Protein 2A1I (pdb70)

GO terms:
  GO:0000109 nucleotide-excision repair complex (C, IDA)
  GO:0006289 nucleotide-excision repair (P, IDA)
  GO:0006281 DNA repair (P, IMP)
  GO:0005634 nucleus (C, EXP)
  GO:0005737 cytoplasm (C, EXP)
  GO:0005515 protein binding (F, IPI)
  GO:0005654 nucleoplasm (C, TAS)
  GO:0070522 ERCC4-ERCC1 complex (C, IDA)
  GO:1905765 negative regulation of protection from non-homologous end joining at telomere (P, IMP)
  GO:0006303 double-strand break repair via nonhomologous end joining (P, IMP)
  GO:0061819 telomeric DNA-containing double minutes formation (P, IMP)
  GO:1990599 3' overhang single-stranded DNA endonuclease activity (F, IMP)
  GO:0005654 nucleoplasm (C, IDA)
  GO:0000014 single-stranded DNA endonuclease activity (F, IDA)
  GO:0000781 chromosome, telomeric region (C, IDA)
  GO:0003677 DNA binding (F, IDA)
  GO:0003684 damaged DNA binding (F, IDA)
  GO:0003697 single-stranded DNA binding (F, IDA)
  GO:0000110 nucleotide-excision repair factor 1 complex (C, IDA)
  GO:0032205 negative regulation of telomere maintenance (P, IMP)

Nearest PDB structures (foldseek):
  2a1i-assembly1_A  TM=1.008E+00  e=1.083E-27  Homo sapiens
  2jnw-assembly1_A  TM=9.868E-01  e=6.144E-21  Homo sapiens
  2jpd-assembly1_A  TM=9.406E-01  e=2.004E-21  Homo sapiens
  6sxa-assembly1_G  TM=8.818E-01  e=2.786E-21  Homo sapiens
  6sxb-assembly1_G  TM=9.108E-01  e=9.745E-21  Homo sapiens

Secondary structure (DSSP, 8-state):
-PEEE-GGGTT-GGGGG--SS-EEE---SSSEEEETTEEEEEEEHHHHHHSTTHHHHHHHHHTTSSSEEEEEEE--SSS-HHHHHHHHHHHHHHT-EEEEESSHHH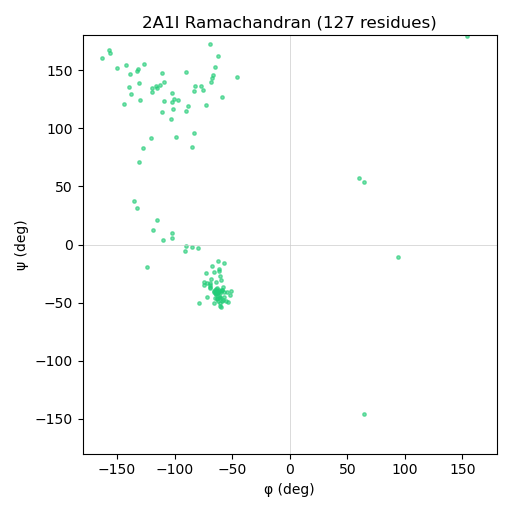HHHHHHHHHT--SS---HHHHH-

Solvent-accessible surface area: 8024 Å² total; per-residue (Å²): 155,30,0,45,0,2,67,157,14,166,72,22,57,0,16,138,46,8,134,116,30,71,81,98,64,22,154,40,105,1,0,0,24,3,25,189,25,6,0,0,3,22,2,10,2,128,80,10,111,106,84,90,123,53,0,104,39,11,9,111,74,3,33,134,115,27,58,38,18,4,0,0,0,24,13,58,48,194,98,23,106,127,24,28,123,69,0,38,122,40,3,138,152,23,90,16,51,42,31,66,0,160,42,38,81,58,0,0,135,66,1,17,75,48,43,73,152,121,80,141,81,78,86,122,146,146,133,181,186

CATH classification: 3.40.50.10130

Sequence (129 aa):
NSIIVSPRQRGNPVLKFVRNVPWEFGDVIPDYVLGQSTCALFLSLRYHNLHPDYIHGRLQSLGKNFALRVLLVQVDVKDPQQALKELAKMCILADCTLILAWSPEEAGRYLETYKAYEQKPADLLMEKL

Radius of gyration: 15.26 Å; Cα contacts (8 Å, |Δi|>4): 189; chains: 1; bounding box: 28×40×44 Å

Organism: Homo sapiens (NCBI:txid9606)

InterPro domains:
  IPR004579 ERCC1/RAD10/SWI10 family [PTHR12749] (13-296)
  IPR010994 RuvA domain 2-like [SSF47781] (223-293)
  IPR011335 Restriction endonuclease type II-like [SSF52980] (99-226)
  IPR047260 ERCC1-like, central domain [PF03834] (100-213)
  IPR047260 ERCC1-like, central domain [TIGR00597] (99-210)
  IPR047260 ERCC1-like, central domain [cd22325] (99-226)
  IPR060101 SAM-like helix-hairpin-helix tandem [PF14520] (239-287)

Foldseek 3Di:
DEKEAACVCPPPCLVVQLPPGHYDYDHDLARIDLADQEGEHEEELVVCVVPVVPVLVSLVVVARRHPAYEYEYADDDPPCPVVVVVVVVSCVVSVYHYHYDPDSNSSSVVSVVSSVDDPDDDDVVVVVD

B-factor: mean 33.23, std 12.53, range [16.52, 111.53]

Structure (mmCIF, N/CA/C/O backbone):
data_2A1I
#
_entry.id   2A1I
#
_cell.length_a   40.070
_cell.length_b   50.291
_cell.length_c   72.216
_cell.angle_alpha   90.00
_cell.angle_beta   90.00
_cell.angle_gamma   90.00
#
_symmetry.space_group_name_H-M   'P 21 21 21'
#
loop_
_entity.id
_entity.type
_entity.pdbx_description
1 polymer 'DNA excision repair protein ERCC-1'
2 non-polymer 'MERCURY (II) ION'
3 water water
#
loop_
_atom_site.group_PDB
_atom_site.id
_atom_site.type_symbol
_atom_site.label_atom_id
_atom_site.label_alt_id
_atom_site.label_comp_id
_atom_site.label_asym_id
_atom_site.label_entity_id
_atom_site.label_seq_id
_atom_site.pdbx_PDB_ins_code
_atom_site.Cartn_x
_atom_site.Cartn_y
_atom_site.Cartn_z
_atom_site.occupancy
_atom_site.B_iso_or_equiv
_atom_site.auth_seq_id
_atom_site.auth_comp_id
_atom_site.auth_asym_id
_atom_site.auth_atom_id
_atom_site.pdbx_PDB_model_num
ATOM 1 N N . ASN A 1 18 ? 23.554 38.089 4.053 1.00 29.36 99 ASN A N 1
ATOM 2 C CA . ASN A 1 18 ? 22.124 38.231 4.476 1.00 29.67 99 ASN A CA 1
ATOM 3 C C . ASN A 1 18 ? 21.642 37.198 5.506 1.00 29.09 99 ASN A C 1
ATOM 4 O O . ASN A 1 18 ? 20.804 37.500 6.358 1.00 29.60 99 ASN A O 1
ATOM 9 N N . SER A 1 19 ? 22.150 35.979 5.429 1.00 27.98 100 SER A N 1
ATOM 10 C CA . SER A 1 19 ? 21.656 34.922 6.309 1.00 27.43 100 SER A CA 1
ATOM 11 C C . SER A 1 19 ? 22.414 34.817 7.623 1.00 26.01 100 SER A C 1
ATOM 12 O O . SER A 1 19 ? 23.602 35.102 7.680 1.00 26.35 100 SER A O 1
ATOM 15 N N . ILE A 1 20 ? 21.715 34.406 8.680 1.00 25.07 101 ILE A N 1
ATOM 16 C CA . ILE A 1 20 ? 22.384 33.971 9.921 1.00 23.73 101 ILE A CA 1
ATOM 17 C C . ILE A 1 20 ? 22.947 32.573 9.650 1.00 23.37 101 ILE A C 1
ATOM 18 O O . ILE A 1 20 ? 22.241 31.748 9.072 1.00 22.78 101 ILE A O 1
ATOM 23 N N . ILE A 1 21 ? 24.209 32.318 10.009 1.00 22.51 102 ILE A N 1
ATOM 24 C CA . ILE A 1 21 ? 24.780 30.989 9.781 1.00 23.09 102 ILE A CA 1
ATOM 25 C C . ILE A 1 21 ? 24.777 30.281 11.121 1.00 23.96 102 ILE A C 1
ATOM 26 O O . ILE A 1 21 ? 25.193 30.863 12.115 1.00 24.18 102 ILE A O 1
ATOM 31 N N . VAL A 1 22 ? 24.263 29.052 11.144 1.00 24.02 103 VAL A N 1
ATOM 32 C CA . VAL A 1 22 ? 23.925 28.350 12.393 1.00 23.69 103 VAL A CA 1
ATOM 33 C C . VAL A 1 22 ? 24.756 27.064 12.483 1.00 23.21 103 VAL A C 1
ATOM 34 O O . VAL A 1 22 ? 24.847 26.312 11.527 1.00 24.74 103 VAL A O 1
ATOM 38 N N . SER A 1 23 ? 25.383 26.834 13.629 1.00 23.02 104 SER A N 1
ATOM 39 C CA . SER A 1 23 ? 26.220 25.647 13.834 1.00 23.22 104 SER A CA 1
ATOM 40 C C . SER A 1 23 ? 25.275 24.459 13.853 1.00 22.83 104 SER A C 1
ATOM 41 O O . SER A 1 23 ? 24.221 24.588 14.463 1.00 23.38 104 SER A O 1
ATOM 44 N N . PRO A 1 24 ? 25.629 23.316 13.239 1.00 23.83 105 PRO A N 1
ATOM 45 C CA . PRO A 1 24 ? 24.799 22.102 13.323 1.00 23.99 105 PRO A CA 1
ATOM 46 C C . PRO A 1 24 ? 24.556 21.674 14.775 1.00 24.67 105 PRO A C 1
ATOM 47 O O . PRO A 1 24 ? 23.633 20.904 15.012 1.00 25.31 105 PRO A O 1
ATOM 51 N N . ARG A 1 25 ? 25.341 22.188 15.721 1.00 24.77 106 ARG A N 1
ATOM 52 C CA . ARG A 1 25 ? 25.139 21.859 17.137 1.00 26.16 106 ARG A CA 1
ATOM 53 C C . ARG A 1 25 ? 23.825 22.433 17.654 1.00 25.62 106 ARG A C 1
ATOM 54 O O . ARG A 1 25 ? 23.342 22.061 18.719 1.00 24.73 106 ARG A O 1
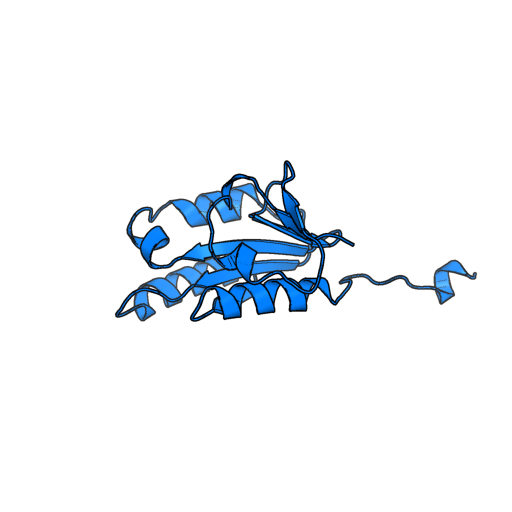ATOM 62 N N . GLN A 1 26 ? 23.293 23.417 16.931 1.00 25.02 107 GLN A N 1
ATOM 63 C CA . GLN A 1 26 ? 22.014 24.009 17.238 1.00 24.57 107 GLN A CA 1
ATOM 64 C C . GLN A 1 26 ? 20.793 23.279 16.683 1.00 24.70 107 GLN A C 1
ATOM 65 O O . GLN A 1 26 ? 19.651 23.704 16.922 1.00 24.68 107 GLN A O 1
ATOM 71 N N . ARG A 1 27 ? 21.023 22.205 15.931 1.00 24.44 108 ARG A N 1
ATOM 72 C CA . ARG A 1 27 ? 19.955 21.434 15.308 1.00 25.87 108 ARG A CA 1
ATOM 73 C C . ARG A 1 27 ? 18.987 20.897 16.386 1.00 26.39 108 ARG A C 1
ATOM 74 O O . ARG A 1 27 ? 19.422 20.281 17.360 1.00 26.44 108 ARG A O 1
ATOM 82 N N . GLY A 1 28 ? 17.685 21.157 16.227 1.00 25.92 109 GLY A N 1
ATOM 83 C CA . GLY A 1 28 ? 16.736 20.740 17.248 1.00 25.37 109 GLY A CA 1
ATOM 84 C C . GLY A 1 28 ? 16.429 21.818 18.278 1.00 25.41 109 GLY A C 1
ATOM 85 O O . GLY A 1 28 ? 15.493 21.666 19.053 1.00 25.95 109 GLY A O 1
ATOM 86 N N . ASN A 1 29 ? 17.187 22.914 18.298 1.00 24.69 110 ASN A N 1
ATOM 87 C CA . ASN A 1 29 ? 16.904 24.000 19.229 1.00 25.13 110 ASN A CA 1
ATOM 88 C C . ASN A 1 29 ? 15.641 24.725 18.745 1.00 24.81 110 ASN A C 1
ATOM 89 O O . ASN A 1 29 ? 15.617 25.234 17.602 1.00 23.40 110 ASN A O 1
ATOM 94 N N . PRO A 1 30 ? 14.596 24.751 19.586 1.00 24.79 111 PRO A N 1
ATOM 95 C CA . PRO A 1 30 ? 13.318 25.373 19.204 1.00 24.24 111 PRO A CA 1
ATOM 96 C C . PRO A 1 30 ? 13.469 26.868 18.916 1.00 23.96 111 PRO A C 1
ATOM 97 O O . PRO A 1 30 ? 12.600 27.445 18.279 1.00 23.16 111 PRO A O 1
ATOM 101 N N . VAL A 1 31 ? 14.597 27.468 19.307 1.00 23.98 112 VAL A N 1
ATOM 102 C CA . VAL A 1 31 ? 14.910 28.854 18.936 1.00 24.44 112 VAL A CA 1
ATOM 103 C C . VAL A 1 31 ? 14.780 29.107 17.429 1.00 25.38 112 VAL A C 1
ATOM 104 O O . VAL A 1 31 ? 14.240 30.157 17.002 1.00 26.97 112 VAL A O 1
ATOM 108 N N . LEU A 1 32 ? 15.231 28.131 16.640 1.00 24.97 113 LEU A N 1
ATOM 109 C CA . LEU A 1 32 ? 15.264 28.233 15.179 1.00 25.58 113 LEU A CA 1
ATOM 110 C C . LEU A 1 32 ? 13.871 28.460 14.563 1.00 27.13 113 LEU A C 1
ATOM 111 O O . LEU A 1 32 ? 13.741 29.125 13.517 1.00 26.87 113 LEU A O 1
ATOM 116 N N . LYS A 1 33 ? 12.839 27.939 15.219 1.00 26.65 114 LYS A N 1
ATOM 117 C CA . LYS A 1 33 ? 11.459 28.177 14.770 1.00 28.20 114 LYS A CA 1
ATOM 118 C C . LYS A 1 33 ? 11.108 29.660 14.774 1.00 27.54 114 LYS A C 1
ATOM 119 O O . LYS A 1 33 ? 10.234 30.095 14.021 1.00 28.37 114 LYS A O 1
ATOM 125 N N . PHE A 1 34 ? 11.781 30.404 15.630 1.00 28.33 115 PHE A N 1
ATOM 126 C CA . PHE A 1 34 ? 11.521 31.812 15.871 1.00 28.81 115 PHE A CA 1
ATOM 127 C C . PHE A 1 34 ? 12.520 32.764 15.183 1.00 29.17 115 PHE A C 1
ATOM 128 O O . PHE A 1 34 ? 12.520 33.967 15.443 1.00 29.51 115 PHE A O 1
ATOM 136 N N . VAL A 1 35 ? 13.360 32.221 14.311 1.00 28.55 116 VAL A N 1
ATOM 137 C CA . VAL A 1 35 ? 14.212 33.036 13.462 1.00 28.73 116 VAL A CA 1
ATOM 138 C C . VAL A 1 35 ? 13.461 33.065 12.127 1.00 29.98 116 VAL A C 1
ATOM 139 O O . VAL A 1 35 ? 13.619 32.173 11.293 1.00 29.48 116 VAL A O 1
ATOM 143 N N . ARG A 1 36 ? 12.635 34.092 11.958 1.00 31.58 117 ARG A N 1
ATOM 144 C CA . ARG A 1 36 ? 11.595 34.041 10.946 1.00 33.45 117 ARG A CA 1
ATOM 145 C C . ARG A 1 36 ? 11.655 35.187 9.964 1.00 33.41 117 ARG A C 1
ATOM 146 O O . ARG A 1 36 ? 11.065 35.108 8.876 1.00 33.59 117 ARG A O 1
ATOM 154 N N . ASN A 1 37 ? 12.344 36.259 10.344 1.00 33.61 118 ASN A N 1
ATOM 155 C CA . ASN A 1 37 ? 12.338 37.476 9.532 1.00 34.38 118 ASN A CA 1
ATOM 156 C C . ASN A 1 37 ? 13.687 37.763 8.836 1.00 33.62 118 ASN A C 1
ATOM 157 O O . ASN A 1 37 ? 13.857 38.791 8.180 1.00 33.49 118 ASN A O 1
ATOM 162 N N . VAL A 1 38 ? 14.631 36.839 8.996 1.00 31.85 119 VAL A N 1
ATOM 1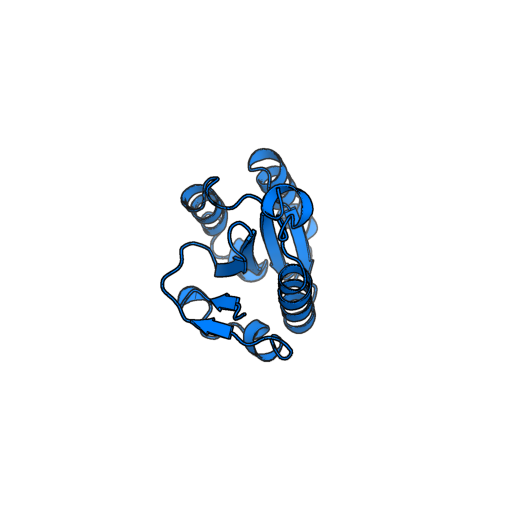63 C CA . VAL A 1 38 ? 15.888 36.845 8.255 1.00 30.57 119 VAL A CA 1
ATOM 164 C C . VAL A 1 38 ? 16.154 35.399 7.873 1.00 29.17 119 VAL A C 1
ATOM 165 O O . VAL A 1 38 ? 15.782 34.505 8.624 1.00 29.17 119 VAL A O 1
ATOM 169 N N . PRO A 1 39 ? 16.768 35.143 6.724 1.00 28.60 120 PRO A N 1
ATOM 170 C CA . PRO A 1 39 ? 17.131 33.763 6.388 1.00 28.42 120 PRO A CA 1
ATOM 171 C C . PRO A 1 39 ? 18.183 33.221 7.374 1.00 27.63 120 PRO A C 1
ATOM 172 O O . PRO A 1 39 ? 18.921 34.000 7.999 1.00 27.46 120 PRO A O 1
ATOM 176 N N . TRP A 1 40 ? 18.189 31.901 7.550 1.00 27.45 121 TRP A N 1
ATOM 177 C CA . TRP A 1 40 ? 19.255 31.208 8.255 1.00 26.55 121 TRP A CA 1
ATOM 178 C C . TRP A 1 40 ? 19.534 29.871 7.574 1.00 26.96 121 TRP A C 1
ATOM 179 O O . TRP A 1 40 ? 18.661 29.289 6.907 1.00 26.79 121 TRP A O 1
ATOM 190 N N . GLU A 1 41 ? 20.756 29.380 7.745 1.00 26.63 122 GLU A N 1
ATOM 191 C CA . GLU A 1 41 ? 21.138 28.083 7.221 1.00 26.34 122 GLU A CA 1
ATOM 192 C C . GLU A 1 41 ? 22.191 27.558 8.158 1.00 26.34 122 GLU A C 1
ATOM 193 O O . GLU A 1 41 ? 22.888 28.346 8.784 1.00 25.70 122 GLU A O 1
ATOM 199 N N . PHE A 1 42 ? 22.285 26.234 8.267 1.00 25.90 123 PHE A N 1
ATOM 200 C CA . PHE A 1 42 ? 23.414 25.591 8.938 1.00 26.63 123 PHE A CA 1
ATOM 201 C C . PHE A 1 42 ? 24.704 25.816 8.154 1.00 26.47 123 PHE A C 1
ATOM 202 O O . PHE A 1 42 ? 24.695 25.868 6.929 1.00 26.82 123 PHE A O 1
ATOM 210 N N . GLY A 1 43 ? 25.809 25.943 8.873 1.00 26.70 124 GLY A N 1
ATOM 211 C CA . GLY A 1 43 ? 27.124 26.021 8.257 1.00 26.49 124 GLY A CA 1
ATOM 212 C C . GLY A 1 43 ? 28.188 25.600 9.255 1.00 26.81 124 GLY A C 1
ATOM 213 O O . GLY A 1 43 ? 27.919 25.499 10.465 1.00 25.50 124 GLY A O 1
A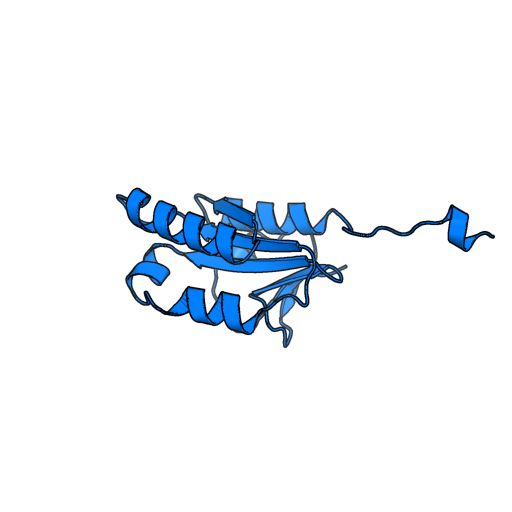TOM 214 N N . ASP A 1 44 ? 29.401 25.374 8.757 1.00 26.53 125 ASP A N 1
ATOM 215 C CA . ASP A 1 44 ? 30.507 24.908 9.593 1.00 27.26 125 ASP A CA 1
ATOM 216 C C . ASP A 1 44 ? 31.215 26.076 10.275 1.00 27.03 125 ASP A C 1
ATOM 217 O O . ASP A 1 44 ? 32.254 26.539 9.814 1.00 27.03 125 ASP A O 1
ATOM 222 N N . VAL A 1 45 ? 30.655 26.510 11.404 1.00 27.25 126 VAL A N 1
ATOM 223 C CA . VAL A 1 45 ? 31.075 27.718 12.102 1.00 26.74 126 VAL A CA 1
ATOM 224 C C . VAL A 1 45 ? 31.388 27.423 13.568 1.00 27.45 126 VAL A C 1
ATOM 225 O O . VAL A 1 45 ? 30.882 26.446 14.122 1.00 27.17 126 VAL A O 1
ATOM 229 N N . ILE A 1 46 ? 32.233 28.262 14.173 1.00 27.15 127 ILE A N 1
ATOM 230 C CA . ILE A 1 46 ? 32.696 28.022 15.538 1.00 27.81 127 ILE A CA 1
ATOM 231 C C . ILE A 1 46 ? 31.663 28.429 16.581 1.00 27.02 127 ILE A C 1
ATOM 232 O O . ILE A 1 46 ? 31.343 27.620 17.434 1.00 27.67 127 ILE A O 1
ATOM 237 N N . PRO A 1 47 ? 31.116 29.647 16.511 1.00 26.27 128 PRO A N 1
ATOM 238 C CA . PRO A 1 47 ? 30.009 30.028 17.403 1.00 25.87 128 PRO A CA 1
ATOM 239 C C . PRO A 1 47 ? 28.725 29.267 17.051 1.00 25.62 128 PRO A C 1
ATOM 240 O O . PRO A 1 47 ? 28.732 28.506 16.062 1.00 25.75 128 PRO A O 1
ATOM 244 N N . ASP A 1 48 ? 27.685 29.403 17.879 1.00 24.57 129 ASP A N 1
ATOM 245 C CA . ASP A 1 48 ? 26.403 28.815 17.564 1.00 24.65 129 ASP A CA 1
ATOM 246 C C . ASP A 1 48 ? 25.676 29.594 16.477 1.00 23.62 129 ASP A C 1
ATOM 247 O O . ASP A 1 48 ? 25.007 28.974 15.680 1.00 24.04 129 ASP A O 1
ATOM 252 N N . TYR A 1 49 ? 25.833 30.929 16.448 1.00 24.07 130 TYR A N 1
ATOM 253 C CA . TYR A 1 49 ? 25.233 31.786 15.403 1.00 23.92 130 TYR A CA 1
ATOM 254 C C . TYR A 1 49 ? 26.208 32.841 14.948 1.00 24.58 130 TYR A C 1
ATOM 255 O O . TYR A 1 49 ? 26.790 33.557 15.775 1.00 23.17 130 TYR A O 1
ATOM 264 N N . VAL A 1 50 ? 26.388 32.946 13.632 1.00 24.33 131 VAL A N 1
ATOM 265 C CA . VAL A 1 50 ? 27.180 34.035 13.100 1.00 25.21 131 VAL A CA 1
ATOM 266 C C . VAL A 1 50 ? 26.185 35.073 12.591 1.00 25.84 131 VAL A C 1
ATOM 267 O O . VAL A 1 50 ? 25.296 34.764 11.767 1.00 26.38 131 VAL A O 1
ATOM 271 N N . LEU A 1 51 ? 26.338 36.296 13.079 1.00 25.37 132 LEU A N 1
ATOM 272 C CA . LEU A 1 51 ? 25.302 37.304 12.957 1.00 26.87 132 LEU A CA 1
ATOM 273 C C . LEU A 1 51 ? 25.821 38.489 12.156 1.00 28.06 132 LEU A C 1
ATOM 274 O O . LEU A 1 51 ? 25.213 39.553 12.149 1.00 27.19 132 LEU A O 1
ATOM 279 N N . GLY A 1 52 ? 26.967 38.285 11.521 1.00 29.20 133 GLY A N 1
ATOM 280 C CA . GLY A 1 52 ? 27.654 39.293 10.743 1.00 30.24 133 GLY A CA 1
ATOM 281 C C . GLY A 1 52 ? 29.142 38.980 10.699 1.00 30.98 133 GLY A C 1
ATOM 282 O O . GLY A 1 52 ? 29.593 38.003 11.314 1.00 30.05 133 GLY A O 1
ATOM 283 N N . GLN A 1 53 ? 29.898 39.829 9.991 1.00 31.03 134 GLN A N 1
ATOM 284 C CA . GLN A 1 53 ? 31.339 39.646 9.792 1.00 32.05 134 GLN A CA 1
ATOM 285 C C . GLN A 1 53 ? 32.178 39.419 11.073 1.00 32.11 134 GLN A C 1
ATOM 286 O O . GLN A 1 53 ? 33.062 38.542 11.096 1.00 32.90 134 GLN A O 1
ATOM 292 N N . SER A 1 54 ? 31.893 40.192 12.125 1.00 31.74 135 SER A N 1
ATOM 293 C CA . SER A 1 54 ? 32.564 40.064 13.424 1.00 31.06 135 SER A CA 1
ATOM 294 C C . SER A 1 54 ? 31.583 40.105 14.609 1.00 30.70 135 SER A C 1
ATOM 295 O O . SER A 1 54 ? 31.890 40.696 15.645 1.00 30.44 135 SER A O 1
ATOM 298 N N . THR A 1 55 ? 30.403 39.507 14.439 1.00 29.54 136 THR A N 1
ATOM 299 C CA . THR A 1 55 ? 29.434 39.337 15.528 1.00 28.79 136 THR A CA 1
ATOM 300 C C . THR A 1 55 ? 28.976 37.916 15.550 1.00 28.35 136 THR A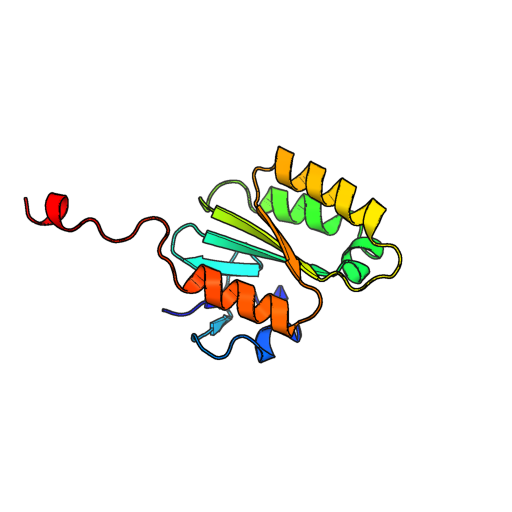 C 1
ATOM 301 O O . THR A 1 55 ? 28.682 37.341 14.497 1.00 27.42 136 THR A O 1
ATOM 305 N N . CYS A 1 56 ? 28.850 37.367 16.751 1.00 26.45 137 CYS A N 1
ATOM 306 C CA . CYS A 1 56 ? 28.375 36.010 16.883 1.00 26.15 137 CYS A CA 1
ATOM 307 C C . CYS A 1 56 ? 27.774 35.802 18.267 1.00 25.32 137 CYS A C 1
ATOM 308 O O . CYS A 1 56 ? 27.997 36.603 19.166 1.00 23.67 137 CYS A O 1
ATOM 311 N N . ALA A 1 57 ? 27.032 34.711 18.414 1.00 24.32 138 ALA A N 1
ATOM 312 C CA . ALA A 1 57 ? 26.369 34.377 19.658 1.00 24.21 138 ALA A CA 1
ATOM 313 C C . ALA A 1 57 ? 26.619 32.918 20.006 1.00 23.53 138 ALA A C 1
ATOM 314 O O . ALA A 1 57 ? 26.749 32.071 19.116 1.00 23.17 138 ALA A O 1
ATOM 316 N N . LEU A 1 58 ? 26.651 32.647 21.313 1.00 23.35 139 LEU A N 1
ATOM 317 C CA . LEU A 1 58 ? 26.529 31.295 21.832 1.00 24.05 139 LEU A CA 1
ATOM 318 C C . LEU A 1 58 ? 25.171 31.231 22.528 1.00 24.87 139 LEU A C 1
ATOM 319 O O . LEU A 1 58 ? 24.711 32.213 23.082 1.00 26.72 139 LEU A O 1
ATOM 324 N N . PHE A 1 59 ? 24.552 30.065 22.484 1.00 24.50 140 PHE A N 1
ATOM 325 C CA . PHE A 1 59 ? 23.274 29.861 23.157 1.00 25.73 140 PHE A CA 1
ATOM 326 C C . PHE A 1 59 ? 23.540 28.947 24.341 1.00 25.79 140 PHE A C 1
ATOM 327 O O . PHE A 1 59 ? 24.300 27.951 24.221 1.00 25.75 140 PHE A O 1
ATOM 335 N N . LEU A 1 60 ? 22.894 29.254 25.467 1.00 25.37 141 LEU A N 1
ATOM 336 C CA . LEU A 1 60 ? 22.994 28.350 26.595 1.00 24.84 141 LEU A CA 1
ATOM 337 C C . LEU A 1 60 ? 21.685 28.277 27.390 1.00 25.50 141 LEU A C 1
ATOM 338 O O . LEU A 1 60 ? 21.228 29.266 27.946 1.00 26.56 141 LEU A O 1
ATOM 343 N N . SER A 1 61 ? 21.127 27.085 27.489 1.00 24.03 142 SER A N 1
ATOM 344 C CA . SER A 1 61 ? 20.000 26.872 28.370 1.00 24.17 142 SER A CA 1
ATOM 345 C C . SER A 1 61 ? 20.515 26.656 29.798 1.00 24.03 142 SER A C 1
ATOM 346 O O . SER A 1 61 ? 21.436 25.904 30.013 1.00 22.20 142 SER A O 1
ATOM 349 N N . LEU A 1 62 ? 19.888 27.279 30.795 1.00 23.99 143 LEU A N 1
ATOM 350 C CA . LEU A 1 62 ? 20.331 27.050 32.174 1.00 24.13 143 LEU A CA 1
ATOM 351 C C . LEU A 1 62 ? 20.161 25.601 32.663 1.00 24.18 143 LEU A C 1
ATOM 352 O O . LEU A 1 62 ? 20.956 25.104 33.477 1.00 24.74 143 LEU A O 1
ATOM 357 N N . ARG A 1 63 ? 19.135 24.914 32.172 1.00 24.14 144 ARG A N 1
ATOM 358 C CA . ARG A 1 63 ? 18.976 23.517 32.480 1.00 24.02 144 ARG A CA 1
ATOM 359 C C . ARG A 1 63 ? 20.192 22.723 31.944 1.00 24.17 144 ARG A C 1
ATOM 360 O O . ARG A 1 63 ? 20.727 21.850 32.621 1.00 23.68 144 ARG A O 1
ATOM 368 N N . TYR A 1 64 ? 20.579 23.019 30.707 1.00 23.75 145 TYR A N 1
ATOM 369 C CA . TYR A 1 64 ? 21.720 22.355 30.072 1.00 24.24 145 TYR A CA 1
ATOM 370 C C . TYR A 1 64 ? 23.017 22.699 30.823 1.00 23.31 145 TYR A C 1
ATOM 371 O O . TYR A 1 64 ? 23.861 21.829 31.080 1.00 23.81 145 TYR A O 1
ATOM 380 N N . HIS A 1 65 ? 23.155 23.962 31.204 1.00 23.90 146 HIS A N 1
ATOM 381 C CA . HIS A 1 65 ? 24.337 24.409 31.973 1.00 25.40 146 HIS A CA 1
ATOM 382 C C . HIS A 1 65 ? 24.506 23.647 33.305 1.00 25.87 146 HIS A C 1
ATOM 383 O O . HIS A 1 65 ? 25.632 23.294 33.685 1.00 26.03 146 HIS A O 1
ATOM 390 N N . ASN A 1 66 ? 23.400 23.359 33.996 1.00 26.70 147 ASN A N 1
ATOM 391 C CA . ASN A 1 66 ? 23.422 22.569 35.257 1.00 26.70 147 ASN A CA 1
ATOM 392 C C . ASN A 1 66 ? 23.879 21.144 35.045 1.00 26.09 147 ASN A C 1
ATOM 393 O O . ASN A 1 66 ? 24.588 20.568 35.868 1.00 26.16 147 ASN A O 1
ATOM 398 N N . LEU A 1 67 ? 23.436 20.572 33.932 1.00 26.02 148 LEU A N 1
ATOM 399 C CA . LEU A 1 67 ? 23.723 19.195 33.574 1.00 25.56 148 LEU A CA 1
ATOM 400 C C . LEU A 1 67 ? 25.169 19.068 33.093 1.00 24.98 148 LEU A C 1
ATOM 401 O O . LEU A 1 67 ? 25.802 18.068 33.324 1.00 24.93 148 LEU A O 1
ATOM 406 N N . HIS A 1 68 ? 25.693 20.116 32.456 1.00 25.17 149 HIS A N 1
ATOM 407 C CA . HIS A 1 68 ? 27.035 20.088 31.879 1.00 25.38 149 HIS A CA 1
ATOM 408 C C . HIS A 1 68 ? 27.785 21.345 32.331 1.00 25.27 149 HIS A C 1
ATOM 409 O O . HIS A 1 68 ? 28.014 22.262 31.547 1.00 23.07 149 HIS A O 1
ATOM 416 N N . PRO A 1 69 ? 28.156 21.410 33.610 1.00 26.20 150 PRO A N 1
ATOM 417 C CA . PRO A 1 69 ? 28.732 22.645 34.157 1.00 27.02 150 PRO A CA 1
ATOM 418 C C . PRO A 1 69 ? 30.049 23.109 33.509 1.00 27.52 150 PRO A C 1
ATOM 419 O O . PRO A 1 69 ? 30.350 24.301 33.615 1.00 28.65 150 PRO A O 1
ATOM 423 N N . ASP A 1 70 ? 30.799 22.235 32.845 1.00 27.49 151 ASP A N 1
ATOM 424 C CA . ASP A 1 70 ? 32.033 22.709 32.215 1.00 28.06 151 ASP A CA 1
ATOM 425 C C . ASP A 1 70 ? 31.883 23.171 30.770 1.00 27.89 151 ASP A C 1
ATOM 426 O O . ASP A 1 70 ? 32.832 23.707 30.174 1.00 28.03 151 ASP A O 1
ATOM 431 N N . TYR A 1 71 ? 30.683 22.981 30.226 1.00 25.56 152 TYR A N 1
ATOM 432 C CA . TYR A 1 71 ? 30.453 23.183 28.803 1.00 24.55 152 TYR A CA 1
ATOM 433 C C . TYR A 1 71 ? 30.725 24.610 28.325 1.00 23.52 152 TYR A C 1
ATOM 434 O O . TYR A 1 71 ? 31.461 24.808 27.368 1.00 23.10 152 TYR A O 1
ATOM 443 N N . ILE A 1 72 ? 30.124 25.602 28.967 1.00 23.16 153 ILE A N 1
ATOM 444 C CA . ILE A 1 72 ? 30.196 26.948 28.407 1.00 24.43 153 ILE A CA 1
ATOM 445 C C . ILE A 1 72 ? 31.573 27.629 28.501 1.00 24.87 153 ILE A C 1
ATOM 446 O O . ILE A 1 72 ? 31.916 28.403 27.616 1.00 25.75 153 ILE A O 1
ATOM 451 N N . HIS A 1 73 ? 32.334 27.362 29.558 1.00 25.65 154 HIS A N 1
ATOM 452 C CA . HIS A 1 73 ? 33.676 27.920 29.711 1.00 27.22 154 HIS A CA 1
ATOM 453 C C . HIS A 1 73 ? 34.545 27.491 28.518 1.00 27.27 154 HIS A C 1
ATOM 454 O O . HIS A 1 73 ? 35.187 28.320 27.882 1.00 27.46 154 HIS A O 1
ATOM 461 N N . GLY A 1 74 ? 34.530 26.201 28.200 1.00 27.24 155 GLY A N 1
ATOM 462 C CA . GLY A 1 74 ? 35.270 25.671 27.057 1.00 27.70 155 GLY A CA 1
ATOM 463 C C . GLY A 1 74 ? 34.789 26.258 25.736 1.00 27.30 155 GLY A C 1
ATOM 464 O O . GLY A 1 74 ? 35.572 26.601 24.857 1.00 25.35 155 GLY A O 1
ATOM 465 N N . ARG A 1 75 ? 33.475 26.388 25.588 1.00 27.37 156 ARG A N 1
ATOM 466 C CA . ARG A 1 75 ? 32.927 27.033 24.415 1.00 29.00 156 ARG A CA 1
ATOM 467 C C . ARG A 1 75 ? 33.378 28.494 24.236 1.00 30.52 156 ARG A C 1
ATOM 468 O O . ARG A 1 75 ? 33.835 28.901 23.161 1.00 30.79 156 ARG A O 1
ATOM 476 N N . LEU A 1 76 ? 33.253 29.281 25.291 1.00 31.86 157 LEU A N 1
ATOM 477 C CA . LEU A 1 76 ? 33.651 30.665 25.227 1.00 34.51 157 LEU A CA 1
ATOM 478 C C . LEU A 1 76 ? 35.143 30.733 24.919 1.00 35.67 157 LEU A C 1
ATOM 479 O O . LEU A 1 76 ? 35.578 31.571 24.140 1.00 36.46 157 LEU A O 1
ATOM 484 N N . GLN A 1 77 ? 35.913 29.832 25.519 1.00 37.15 158 GLN A N 1
ATOM 485 C CA . GLN A 1 77 ? 37.369 29.806 25.321 1.00 38.91 158 GLN A CA 1
ATOM 486 C C . GLN A 1 77 ? 37.810 29.382 23.919 1.00 39.64 158 GLN A C 1
ATOM 487 O O . GLN A 1 77 ? 38.819 29.887 23.391 1.00 39.51 158 GLN A O 1
ATOM 493 N N . SER A 1 78 ? 37.081 28.442 23.325 1.00 40.44 159 SER A N 1
ATOM 494 C CA . SER A 1 78 ? 37.407 27.995 21.973 1.00 41.80 159 SER A CA 1
ATOM 495 C C . SER A 1 78 ? 37.029 29.080 20.970 1.00 41.80 159 SER A C 1
ATOM 496 O O . SER A 1 78 ? 37.610 29.178 19.889 1.00 42.25 159 SER A O 1
ATOM 499 N N . LEU A 1 79 ? 36.078 29.917 21.369 1.00 42.47 160 LEU A N 1
ATOM 500 C CA . LEU A 1 79 ? 35.648 31.052 20.573 1.00 42.54 160 LEU A CA 1
ATOM 501 C C . LEU A 1 79 ? 36.756 32.087 20.420 1.00 42.91 160 LEU A C 1
ATOM 502 O O . LEU A 1 79 ? 37.067 32.509 19.311 1.00 42.99 160 LEU A O 1
ATOM 507 N N . GLY A 1 80 ? 37.353 32.478 21.540 1.00 43.35 161 GLY A N 1
ATOM 508 C CA . GLY A 1 80 ? 38.392 33.491 21.551 1.00 43.99 161 GLY A CA 1
ATOM 509 C C . GLY A 1 80 ? 37.882 34.852 21.116 1.00 44.45 161 GLY A C 1
ATOM 510 O O . GLY A 1 80 ? 36.720 35.197 21.356 1.00 43.86 161 GLY A O 1
ATOM 511 N N . LYS A 1 81 ? 38.741 35.605 20.435 1.00 44.62 162 LYS A N 1
ATOM 512 C CA . LYS A 1 81 ? 38.485 37.014 20.143 1.00 45.59 162 LYS A CA 1
ATOM 513 C C . LYS A 1 81 ? 38.334 37.360 18.648 1.00 45.66 162 LYS A C 1
ATOM 514 O O . LYS A 1 81 ? 38.504 38.526 18.251 1.00 46.09 162 LYS A O 1
ATOM 520 N N . ASN A 1 82 ? 38.015 36.359 17.827 1.00 45.52 163 ASN A N 1
ATOM 521 C CA . ASN A 1 82 ? 37.935 36.540 16.365 1.00 45.10 163 ASN A CA 1
ATOM 522 C C . ASN A 1 82 ? 36.818 37.503 15.967 1.00 44.16 163 ASN A C 1
ATOM 523 O O . ASN A 1 82 ? 37.030 38.402 15.134 1.00 43.91 163 ASN A O 1
ATOM 528 N N . PHE A 1 83 ? 35.648 37.298 16.583 1.00 42.51 164 PHE A N 1
ATOM 529 C CA . PHE A 1 83 ? 34.482 38.165 16.440 1.00 41.18 164 PHE A CA 1
ATOM 530 C C . PHE A 1 83 ? 34.599 39.365 17.408 1.00 40.20 164 PHE A C 1
ATOM 531 O O . PHE A 1 83 ? 34.892 39.178 18.596 1.00 40.33 164 PHE A O 1
ATOM 539 N N . ALA A 1 84 ? 34.363 40.576 16.893 1.00 38.44 165 ALA A N 1
ATOM 540 C CA . ALA A 1 84 ? 34.385 41.815 17.687 1.00 36.94 165 ALA A CA 1
ATOM 541 C C . ALA A 1 84 ? 33.323 41.886 18.791 1.00 35.81 165 ALA A C 1
ATOM 542 O O . ALA A 1 84 ? 33.631 42.272 19.930 1.00 35.49 165 ALA A O 1
ATOM 544 N N . LEU A 1 85 ? 32.087 41.523 18.426 1.00 33.19 166 LEU A N 1
ATOM 545 C CA . LEU A 1 85 ? 30.930 41.500 19.323 1.00 31.35 166 LEU A CA 1
ATOM 546 C C . LEU A 1 85 ? 30.513 40.046 19.581 1.00 30.06 166 LEU A C 1
ATOM 547 O O . LEU A 1 85 ? 30.058 39.364 18.652 1.00 28.21 166 LEU A O 1
ATOM 552 N N . ARG A 1 86 ? 30.664 39.592 20.830 1.00 28.98 167 ARG A N 1
ATOM 553 C CA . ARG A 1 86 ? 30.324 38.231 21.237 1.00 29.71 167 ARG A CA 1
ATOM 554 C C . ARG A 1 86 ? 29.166 38.347 22.232 1.00 29.59 167 ARG A C 1
ATOM 555 O O . ARG A 1 86 ? 29.203 39.213 23.114 1.00 30.10 167 ARG A O 1
ATOM 563 N N . VAL A 1 87 ? 28.159 37.494 22.049 1.00 28.58 168 VAL A N 1
ATOM 564 C CA . VAL A 1 87 ? 26.876 37.556 22.784 1.00 28.12 168 VAL A CA 1
ATOM 565 C C . VAL A 1 87 ? 26.605 36.164 23.327 1.00 27.21 168 VAL A C 1
ATOM 566 O O . VAL A 1 87 ? 26.597 35.188 22.580 1.00 26.77 168 VAL A O 1
ATOM 570 N N . LEU A 1 88 ? 26.409 36.071 24.637 1.00 26.59 169 LEU A N 1
ATOM 571 C CA . LEU A 1 88 ? 25.946 34.825 25.247 1.00 27.00 169 LEU A CA 1
ATOM 572 C C . LEU A 1 88 ? 24.491 34.996 25.511 1.00 26.06 169 LEU A C 1
ATOM 573 O O . LEU A 1 88 ? 24.081 35.826 26.307 1.00 25.82 169 LEU A O 1
ATOM 578 N N . LEU A 1 89 ? 23.707 34.168 24.851 1.00 27.17 170 LEU A N 1
ATOM 579 C CA . LEU A 1 89 ? 22.271 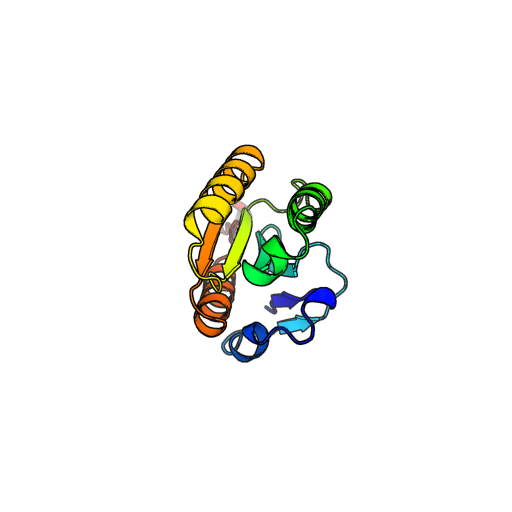34.255 24.974 1.00 27.94 170 LEU A CA 1
ATOM 580 C C . LEU A 1 89 ? 21.867 33.116 25.887 1.00 27.10 170 LEU A C 1
ATOM 581 O O . LEU A 1 89 ? 21.971 31.930 25.526 1.00 27.25 170 LEU A O 1
ATOM 586 N N . VAL A 1 90 ? 21.480 33.474 27.108 1.00 27.11 171 VAL A N 1
ATOM 587 C CA . VAL A 1 90 ? 21.087 32.501 28.124 1.00 25.98 171 VAL A CA 1
ATOM 588 C C . VAL A 1 90 ? 19.538 32.342 28.176 1.00 26.63 171 VAL A C 1
ATOM 589 O O . VAL A 1 90 ? 18.821 33.320 28.379 1.00 28.29 171 VAL A O 1
ATOM 593 N N . GLN A 1 91 ? 19.054 31.118 28.015 1.00 24.86 172 GLN A N 1
ATOM 594 C CA . GLN A 1 91 ? 17.625 30.878 28.179 1.00 25.44 172 GLN A CA 1
ATOM 595 C C . GLN A 1 91 ? 17.407 30.529 29.646 1.00 24.27 172 GLN A C 1
ATOM 596 O O . GLN A 1 91 ? 17.907 29.504 30.133 1.00 23.80 172 GLN A O 1
ATOM 602 N N . VAL A 1 92 ? 16.683 31.395 30.349 1.00 24.95 173 VAL A N 1
ATOM 603 C CA . VAL A 1 92 ? 16.473 31.233 31.776 1.00 24.98 173 VAL A CA 1
ATOM 604 C C . VAL A 1 92 ? 15.288 30.230 31.932 1.00 26.22 173 VAL A C 1
ATOM 605 O O . VAL A 1 92 ? 14.109 30.614 31.844 1.00 26.53 173 VAL A O 1
ATOM 609 N N . ASP A 1 93 ? 15.600 28.955 32.130 1.00 26.11 174 ASP A N 1
ATOM 610 C CA . ASP A 1 93 ? 14.567 27.907 32.077 1.00 27.39 174 ASP A CA 1
ATOM 611 C C . ASP A 1 93 ? 14.633 26.943 33.250 1.00 28.45 174 ASP A C 1
ATOM 612 O O . ASP A 1 93 ? 14.239 25.786 33.143 1.00 28.21 174 ASP A O 1
ATOM 617 N N . VAL A 1 94 ? 15.074 27.466 34.384 1.00 29.70 175 VAL A N 1
ATOM 618 C CA . VAL A 1 94 ? 15.401 26.662 35.550 1.00 31.35 175 VAL A CA 1
ATOM 619 C C . VAL A 1 94 ? 14.863 27.477 36.727 1.00 32.15 175 VAL A C 1
ATOM 620 O O . VAL A 1 94 ? 15.016 28.696 36.744 1.00 32.71 175 VAL A O 1
ATOM 624 N N . LYS A 1 95 ? 14.186 26.836 37.681 1.00 32.42 176 LYS A N 1
ATOM 625 C CA . LYS A 1 95 ? 13.814 27.538 38.903 1.00 33.99 176 LYS A CA 1
ATOM 626 C C . LYS A 1 95 ? 15.086 27.854 39.687 1.00 33.60 176 LYS A C 1
ATOM 627 O O . LYS A 1 95 ? 16.056 27.069 39.677 1.00 34.49 176 LYS A O 1
ATOM 633 N N . ASP A 1 96 ? 15.084 29.015 40.321 1.00 32.80 177 ASP A N 1
ATOM 634 C CA . ASP A 1 96 ? 16.199 29.467 41.135 1.00 32.56 177 ASP A CA 1
ATOM 635 C C . ASP A 1 96 ? 17.472 29.693 40.316 1.00 31.52 177 ASP A C 1
ATOM 636 O O . ASP A 1 96 ? 18.512 29.146 40.657 1.00 31.41 177 ASP A O 1
ATOM 641 N N . PRO A 1 97 ? 17.404 30.489 39.253 1.00 30.74 178 PRO A N 1
ATOM 642 C CA . PRO A 1 97 ? 18.559 30.660 38.353 1.00 30.27 178 PRO A CA 1
ATOM 643 C C . PRO A 1 97 ? 19.635 31.628 38.855 1.00 29.47 178 PRO A C 1
ATOM 644 O O . PRO A 1 97 ? 20.665 31.792 38.195 1.00 28.69 178 PRO A O 1
ATOM 648 N N . GLN A 1 98 ? 19.406 32.262 40.002 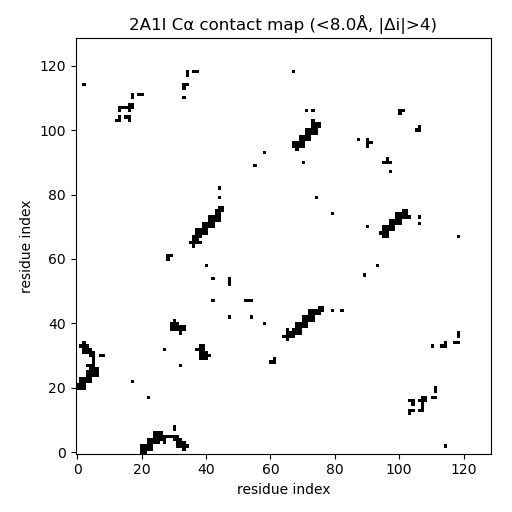1.00 29.64 179 GLN A N 1
ATOM 649 C CA . GLN A 1 98 ? 20.177 33.433 40.355 1.00 29.83 179 GLN A CA 1
ATOM 650 C C . GLN A 1 98 ? 21.666 33.123 40.543 1.00 29.14 179 GLN A C 1
ATOM 651 O O . GLN A 1 98 ? 22.519 33.922 40.147 1.00 28.31 179 GLN A O 1
ATOM 657 N N . GLN A 1 99 ? 21.963 31.971 41.137 1.00 28.92 180 GLN A N 1
ATOM 658 C CA . GLN A 1 99 ? 23.348 31.615 41.446 1.00 29.55 180 GLN A CA 1
ATOM 659 C C . GLN A 1 99 ? 24.076 31.275 40.150 1.00 27.72 180 GLN A C 1
ATOM 660 O O . GLN A 1 99 ? 25.183 31.763 39.919 1.00 27.55 180 GLN A O 1
ATOM 666 N N . ALA A 1 100 ? 23.435 30.480 39.299 1.00 26.70 181 ALA A N 1
ATOM 667 C CA . ALA A 1 100 ? 23.961 30.224 37.953 1.00 25.03 181 ALA A CA 1
ATOM 668 C C . ALA A 1 100 ? 24.206 31.519 37.177 1.00 24.56 181 ALA A C 1
ATOM 669 O O . ALA A 1 100 ? 25.291 31.704 36.610 1.00 22.18 181 ALA A O 1
ATOM 671 N N . LEU A 1 101 ? 23.218 32.418 37.156 1.00 23.04 182 LEU A N 1
ATOM 672 C CA . LEU A 1 101 ? 23.363 33.705 36.459 1.00 23.62 182 LEU A CA 1
ATOM 673 C C . LEU A 1 101 ? 24.530 34.599 36.945 1.00 24.12 182 LEU A C 1
ATOM 674 O O . LEU A 1 101 ? 25.206 35.277 36.159 1.00 24.12 182 LEU A O 1
ATOM 679 N N . LYS A 1 102 ? 24.742 34.627 38.240 1.00 24.29 183 LYS A N 1
ATOM 680 C CA . LYS A 1 102 ? 25.812 35.426 38.773 1.00 25.96 183 LYS A CA 1
ATOM 681 C C . LYS A 1 102 ? 27.175 34.881 38.312 1.00 25.94 183 LYS A C 1
ATOM 682 O O . LYS A 1 102 ? 28.075 35.666 37.984 1.00 25.09 183 LYS A O 1
ATOM 688 N N . GLU A 1 103 ? 27.318 33.552 38.276 1.00 25.97 184 GLU A N 1
ATOM 689 C CA . GLU A 1 103 ? 28.576 32.939 37.827 1.00 26.85 184 GLU A CA 1
ATOM 690 C C . GLU A 1 103 ? 28.791 33.161 36.318 1.00 25.30 184 GLU A C 1
ATOM 691 O O . GLU A 1 103 ? 29.907 33.391 35.875 1.00 24.83 184 GLU A O 1
ATOM 697 N N . LEU A 1 104 ? 27.724 33.102 35.544 1.00 23.64 185 LEU A N 1
ATOM 698 C CA . LEU A 1 104 ? 27.805 33.354 34.105 1.00 23.32 185 LEU A CA 1
ATOM 699 C C . LEU A 1 104 ? 28.110 34.824 33.826 1.00 23.41 185 LEU A C 1
ATOM 700 O O . LEU A 1 104 ? 28.826 35.138 32.881 1.00 22.58 185 LEU A O 1
ATOM 705 N N . ALA A 1 105 ? 27.585 35.724 34.668 1.00 22.46 186 ALA A N 1
ATOM 706 C CA . ALA A 1 105 ? 27.891 37.137 34.530 1.00 21.74 186 ALA A CA 1
ATOM 707 C C . ALA A 1 105 ? 29.395 37.381 34.723 1.00 21.06 186 ALA A C 1
ATOM 708 O O . ALA A 1 105 ? 29.999 38.097 33.928 1.00 20.13 186 ALA A O 1
ATOM 710 N N . LYS A 1 106 ? 29.957 36.822 35.787 1.00 20.62 187 LYS A N 1
ATOM 711 C CA . LYS A 1 106 ? 31.394 36.909 36.048 1.00 20.85 187 LYS A CA 1
ATOM 712 C C . LYS A 1 106 ? 32.172 36.424 34.828 1.00 20.43 187 LYS A C 1
ATOM 713 O O . LYS A 1 106 ? 33.148 37.046 34.422 1.00 21.33 187 LYS A O 1
ATOM 719 N N . MET A 1 107 ? 31.788 35.263 34.321 1.00 20.26 188 MET A N 1
ATOM 720 C CA . MET A 1 107 ? 32.455 34.669 33.178 1.00 22.56 188 MET A CA 1
ATOM 721 C C . MET A 1 107 ? 32.427 35.608 31.956 1.00 21.84 188 MET A C 1
ATOM 722 O O . MET A 1 107 ? 33.425 35.786 31.283 1.00 20.95 188 MET A O 1
ATOM 727 N N . CYS A 1 108 ? 31.259 36.159 31.642 1.00 20.51 189 CYS A N 1
ATOM 728 C CA . CYS A 1 108 ? 31.131 37.102 30.541 1.00 21.71 189 CYS A CA 1
ATOM 729 C C . CYS A 1 108 ? 31.928 38.384 30.730 1.00 21.74 189 CYS A C 1
ATOM 730 O O . CYS A 1 108 ? 32.504 38.917 29.757 1.00 23.06 189 CYS A O 1
ATOM 733 N N . ILE A 1 109 ? 31.999 38.903 31.967 1.00 20.01 190 ILE A N 1
ATOM 734 C CA . ILE A 1 109 ? 32.754 40.118 32.189 1.00 18.76 190 ILE A CA 1
ATOM 735 C C . ILE A 1 109 ? 34.218 39.815 31.866 1.00 19.10 190 ILE A C 1
ATOM 736 O O . ILE A 1 109 ? 34.846 40.561 31.126 1.00 17.97 190 ILE A O 1
ATOM 741 N N . LEU A 1 110 ? 34.736 38.699 32.380 1.00 18.96 191 LEU A N 1
ATOM 742 C CA . LEU A 1 110 ? 36.175 38.374 32.215 1.00 21.06 191 LEU A CA 1
ATOM 743 C C . LEU A 1 110 ? 36.494 38.030 30.769 1.00 22.25 191 LEU A C 1
ATOM 744 O O . LEU A 1 110 ? 37.597 38.301 30.305 1.00 23.11 191 LEU A O 1
ATOM 749 N N . ALA A 1 111 ? 35.536 37.417 30.074 1.00 23.63 192 ALA A N 1
ATOM 750 C CA . ALA A 1 111 ? 35.749 37.085 28.669 1.00 25.50 192 ALA A CA 1
ATOM 751 C C . ALA A 1 111 ? 35.312 38.193 27.704 1.00 26.52 192 ALA A C 1
ATOM 752 O O . ALA A 1 111 ? 35.497 38.059 26.494 1.00 27.44 192 ALA A O 1
ATOM 754 N N . ASP A 1 112 ? 34.779 39.293 28.240 1.00 26.89 193 ASP A N 1
ATOM 755 C CA . ASP A 1 112 ? 34.367 40.428 27.425 1.00 28.27 193 ASP A CA 1
ATOM 756 C C . ASP A 1 112 ? 33.316 39.953 26.454 1.00 29.25 193 ASP A C 1
ATOM 757 O O . ASP A 1 112 ? 33.475 40.052 25.235 1.00 29.27 193 ASP A O 1
ATOM 762 N N . CYS A 1 113 ? 32.243 39.396 26.995 1.00 29.85 194 CYS A N 1
ATOM 763 C CA . CYS A 1 113 ? 31.121 39.104 26.148 1.00 31.35 194 CYS A CA 1
ATOM 764 C C . CYS A 1 113 ? 29.803 39.597 26.725 1.00 29.88 194 CYS A C 1
ATOM 765 O O . CYS A 1 113 ? 29.652 39.754 27.939 1.00 27.92 194 CYS A O 1
ATOM 768 N N . THR A 1 114 ? 28.877 39.924 25.837 1.00 28.35 195 THR A N 1
ATOM 769 C CA . THR A 1 114 ? 27.620 40.504 26.254 1.00 28.83 195 THR A CA 1
ATOM 770 C C . THR A 1 114 ? 26.754 39.379 26.795 1.00 29.13 195 THR A C 1
ATOM 771 O O . THR A 1 114 ? 26.701 38.310 26.199 1.00 29.85 195 THR A O 1
ATOM 775 N N . LEU A 1 115 ? 26.075 39.599 27.911 1.00 28.69 196 LEU A N 1
ATOM 776 C CA . LEU A 1 115 ? 25.191 38.568 28.435 1.00 29.68 196 LEU A CA 1
ATOM 777 C C . LEU A 1 115 ? 23.749 39.035 28.242 1.00 29.09 196 LEU A C 1
ATOM 778 O O . LEU A 1 115 ? 23.375 40.107 28.715 1.00 29.79 196 LEU A O 1
ATOM 783 N N . ILE A 1 116 ? 22.960 38.225 27.563 1.00 28.71 197 ILE A N 1
ATOM 784 C CA . ILE A 1 116 ? 21.545 38.520 27.332 1.00 27.88 197 ILE A CA 1
ATOM 785 C C . ILE A 1 116 ? 20.676 37.421 27.948 1.00 27.45 197 ILE A C 1
ATOM 786 O O . ILE A 1 116 ? 20.947 36.243 27.764 1.00 25.71 197 ILE A O 1
ATOM 791 N N . LEU A 1 117 ? 19.617 37.812 28.664 1.00 26.76 198 LEU A N 1
ATOM 792 C CA . LEU A 1 117 ? 18.716 36.825 29.254 1.00 26.82 198 LEU A CA 1
ATOM 793 C C . LEU A 1 117 ? 17.477 36.750 28.387 1.00 26.05 198 LEU A C 1
ATOM 794 O O . LEU A 1 117 ? 16.814 37.769 28.150 1.00 25.50 198 LEU A O 1
ATOM 799 N N . ALA A 1 118 ? 17.192 35.553 27.904 1.00 26.67 199 ALA A N 1
ATOM 800 C CA . ALA A 1 118 ? 15.954 35.293 27.188 1.00 26.30 199 ALA A CA 1
ATOM 801 C C . ALA A 1 118 ? 15.102 34.347 28.049 1.00 25.49 199 ALA A C 1
ATOM 802 O O . ALA A 1 118 ? 15.583 33.354 28.580 1.00 25.40 199 ALA A O 1
ATOM 804 N N . TRP A 1 119 ? 13.826 34.628 28.120 1.00 24.18 200 TRP A N 1
ATOM 805 C CA . TRP A 1 119 ? 12.954 33.851 28.979 1.00 24.63 200 TRP A CA 1
ATOM 806 C C . TRP A 1 119 ? 12.096 32.831 28.253 1.00 23.37 200 TRP A C 1
ATOM 807 O O . TRP A 1 119 ? 11.195 32.231 28.858 1.00 23.80 200 TRP A O 1
ATOM 818 N N . SER A 1 120 ? 12.326 32.679 26.952 1.00 23.09 201 SER A N 1
ATOM 819 C CA . SER A 1 120 ? 11.647 31.714 26.121 1.00 23.12 201 SER A CA 1
ATOM 820 C C . SER A 1 120 ? 12.474 31.544 24.822 1.00 24.38 201 SER A C 1
ATOM 821 O O . SER A 1 120 ? 13.310 32.412 24.520 1.00 24.37 201 SER A O 1
ATOM 824 N N . PRO A 1 121 ? 12.280 30.437 24.087 1.00 24.56 202 PRO A N 1
ATOM 825 C CA . PRO A 1 121 ? 12.889 30.258 22.755 1.00 24.93 202 PRO A CA 1
ATOM 826 C C . PRO A 1 121 ? 12.539 31.446 21.829 1.00 26.04 202 PRO A C 1
ATOM 827 O O . PRO A 1 121 ? 13.395 31.941 21.099 1.00 25.60 202 PRO A O 1
ATOM 831 N N . GLU A 1 122 ? 11.296 31.914 21.888 1.00 25.13 203 GLU A N 1
ATOM 832 C CA . GLU A 1 122 ? 10.850 32.988 20.999 1.00 26.07 203 GLU A CA 1
ATOM 833 C C . GLU A 1 122 ? 11.604 34.296 21.252 1.00 25.86 203 GLU A C 1
ATOM 834 O O . GLU A 1 122 ? 12.046 34.971 20.319 1.00 25.59 203 GLU A O 1
ATOM 840 N N . GLU A 1 123 ? 11.796 34.620 22.527 1.00 24.45 204 GLU A N 1
ATOM 841 C CA . GLU A 1 123 ? 12.593 35.772 22.875 1.00 24.80 204 GLU A CA 1
ATOM 842 C C . GLU A 1 123 ? 14.024 35.666 22.372 1.00 24.09 204 GLU A C 1
ATOM 843 O O . GLU A 1 123 ? 14.533 36.645 21.868 1.00 23.09 204 GLU A O 1
ATOM 849 N N . ALA A 1 124 ? 14.645 34.491 22.484 1.00 23.59 205 ALA A N 1
ATOM 850 C CA . ALA A 1 124 ? 16.011 34.259 21.976 1.00 24.06 205 ALA A CA 1
ATOM 851 C C . ALA A 1 124 ? 16.121 34.439 20.460 1.00 23.58 205 ALA A C 1
ATOM 852 O O . ALA A 1 124 ? 17.076 35.045 19.952 1.00 22.61 205 ALA A O 1
ATOM 854 N N . GLY A 1 125 ? 15.111 33.947 19.747 1.00 24.25 206 GLY A N 1
ATOM 855 C CA . GLY A 1 125 ? 15.059 34.070 18.306 1.00 25.05 206 GLY A CA 1
ATOM 856 C C . GLY A 1 125 ? 14.922 35.541 17.924 1.00 25.54 206 GLY A C 1
ATOM 857 O O . GLY A 1 125 ? 15.583 36.011 17.015 1.00 26.92 206 GLY A O 1
ATOM 858 N N . ARG A 1 126 ? 14.114 36.284 18.654 1.00 25.70 207 ARG A N 1
ATOM 859 C CA . ARG A 1 126 ? 14.022 37.721 18.425 1.00 26.99 207 ARG A CA 1
ATOM 860 C C . ARG A 1 126 ? 15.353 38.475 18.687 1.00 25.34 207 ARG A C 1
ATOM 861 O O . ARG A 1 126 ? 15.666 39.442 17.958 1.00 25.00 207 ARG A O 1
ATOM 869 N N . TYR A 1 127 ? 16.065 38.113 19.757 1.00 24.60 208 TYR A N 1
ATOM 870 C CA . TYR A 1 127 ? 17.393 38.698 20.006 1.00 25.07 208 TYR A CA 1
ATOM 871 C C . TYR A 1 127 ? 18.313 38.448 18.812 1.00 24.15 208 TYR A C 1
ATOM 872 O O . TYR A 1 127 ? 19.021 39.332 18.426 1.00 25.36 208 TYR A O 1
ATOM 881 N N . LEU A 1 128 ? 18.332 37.227 18.279 1.00 24.14 209 LEU A N 1
ATOM 882 C CA . LEU A 1 128 ? 19.192 36.884 17.147 1.00 24.71 209 LEU A CA 1
ATOM 883 C C . LEU A 1 128 ? 18.851 37.765 15.898 1.00 24.23 209 LEU A C 1
ATOM 884 O O . LEU A 1 128 ? 19.753 38.335 15.281 1.00 22.66 209 LEU A O 1
ATOM 889 N N . GLU A 1 129 ? 17.563 37.911 15.602 1.00 23.78 210 GLU A N 1
ATOM 890 C CA . GLU A 1 129 ? 17.121 38.766 14.487 1.00 24.89 210 GLU A CA 1
ATOM 891 C C . GLU A 1 129 ? 17.505 40.223 14.710 1.00 23.94 210 GLU A C 1
ATOM 892 O O . GLU A 1 129 ? 17.899 40.901 13.771 1.00 23.75 210 GLU A O 1
ATOM 898 N N . THR A 1 130 ? 17.368 40.693 15.947 1.00 23.23 211 THR A N 1
ATOM 899 C CA . THR A 1 130 ? 17.760 42.046 16.344 1.00 24.68 211 THR A CA 1
ATOM 900 C C . THR A 1 130 ? 19.250 42.334 16.119 1.00 23.87 211 THR A C 1
ATOM 901 O O . THR A 1 130 ? 19.570 43.336 15.521 1.00 24.08 211 THR A O 1
ATOM 905 N N . TYR A 1 131 ? 20.147 41.493 16.644 1.00 23.25 212 TYR A N 1
ATOM 906 C CA . TYR A 1 131 ? 21.587 41.669 16.374 1.00 23.41 212 TYR A CA 1
ATOM 907 C C . TYR A 1 131 ? 21.905 41.588 14.873 1.00 22.64 212 TYR A C 1
ATOM 908 O O . TYR A 1 131 ? 22.677 42.395 14.364 1.00 23.64 212 TYR A O 1
ATOM 917 N N . LYS A 1 132 ? 21.262 40.670 14.161 1.00 21.84 213 LYS A N 1
ATOM 918 C CA . LYS A 1 132 ? 21.439 40.583 12.709 1.00 21.28 213 LYS A CA 1
ATOM 919 C C . LYS A 1 132 ? 21.009 41.852 11.944 1.00 20.66 213 LYS A C 1
ATOM 920 O O . LYS A 1 132 ? 21.472 42.106 10.818 1.00 20.85 213 LYS A O 1
ATOM 926 N N . ALA A 1 133 ? 20.133 42.671 12.530 1.00 20.88 214 ALA A N 1
ATOM 927 C CA . ALA A 1 133 ? 19.658 43.884 11.838 1.00 20.74 214 ALA A CA 1
ATOM 928 C C . ALA A 1 133 ? 20.782 44.890 11.623 1.00 20.68 214 ALA A C 1
ATOM 929 O O . ALA A 1 133 ? 20.678 45.717 10.732 1.00 18.85 214 ALA A O 1
ATOM 931 N N . TYR A 1 134 ? 21.840 44.833 12.447 1.00 19.79 215 TYR A N 1
ATOM 932 C CA . TYR A 1 134 ? 22.888 45.867 12.424 1.00 21.54 215 TYR A CA 1
ATOM 933 C C . TYR A 1 134 ? 24.279 45.369 12.012 1.00 22.56 215 TYR A C 1
ATOM 934 O O . TYR A 1 134 ? 24.735 44.327 12.476 1.00 24.95 215 TYR A O 1
ATOM 943 N N . GLU A 1 135 ? 24.947 46.132 11.168 1.00 23.34 216 GLU A N 1
ATOM 944 C CA . GLU A 1 135 ? 26.335 45.901 10.842 1.00 23.91 216 GLU A CA 1
ATOM 945 C C . GLU A 1 135 ? 27.129 46.650 11.862 1.00 23.71 216 GLU A C 1
ATOM 946 O O . GLU A 1 135 ? 27.012 47.904 11.936 1.00 22.51 216 GLU A O 1
ATOM 952 N N . GLN A 1 136 ? 27.954 45.894 12.630 1.00 24.06 217 GLN A N 1
ATOM 953 C CA . GLN A 1 136 ? 28.871 46.523 13.588 1.00 25.91 217 GLN A CA 1
ATOM 954 C C . GLN A 1 136 ? 29.826 47.507 12.978 1.00 26.81 217 GLN A C 1
ATOM 955 O O . GLN A 1 136 ? 30.157 48.519 13.590 1.00 27.81 217 GLN A O 1
ATOM 961 N N . LYS A 1 137 ? 30.279 47.192 11.766 1.00 29.61 218 LYS A N 1
ATOM 962 C CA . LYS A 1 137 ? 31.130 48.126 11.052 1.00 32.66 218 LYS A CA 1
ATOM 963 C C . LYS A 1 137 ? 30.411 48.257 9.68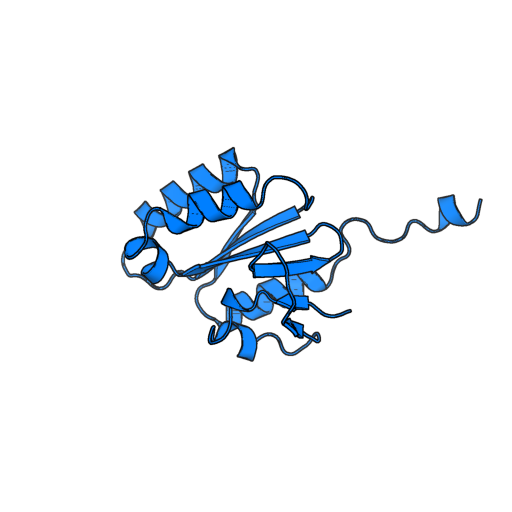7 1.00 34.36 218 LYS A C 1
ATOM 964 O O . LYS A 1 137 ? 30.754 47.557 8.715 1.00 35.50 218 LYS A O 1
ATOM 970 N N . PRO A 1 138 ? 29.387 49.122 9.612 1.00 36.40 219 PRO A N 1
ATOM 971 C CA . PRO A 1 138 ? 28.710 49.374 8.343 1.00 37.82 219 PRO A CA 1
ATOM 972 C C . PRO A 1 138 ? 29.674 49.961 7.359 1.00 38.47 219 PRO A C 1
ATOM 973 O O . PRO A 1 138 ? 30.751 50.499 7.774 1.00 40.40 219 PRO A O 1
ATOM 977 N N . ALA A 1 139 ? 29.306 49.894 6.069 1.00 39.94 220 ALA A N 1
ATOM 978 C CA . ALA A 1 139 ? 30.024 50.688 5.059 1.00 40.06 220 ALA A CA 1
ATOM 979 C C . ALA A 1 139 ? 30.209 52.134 5.616 1.00 41.10 220 ALA A C 1
ATOM 980 O O . ALA A 1 139 ? 29.253 52.756 6.444 1.00 42.27 220 ALA A O 1
ATOM 982 N N . ASP A 1 140 ? 31.473 52.635 5.177 1.00 41.37 221 ASP A N 1
ATOM 983 C CA . ASP A 1 140 ? 31.815 54.038 5.342 1.00 41.17 221 ASP A CA 1
ATOM 984 C C . ASP A 1 140 ? 32.083 54.575 3.944 1.00 41.10 221 ASP A C 1
ATOM 985 O O . ASP A 1 140 ? 33.230 54.495 3.430 1.00 41.71 221 ASP A O 1
ATOM 990 N N . LEU A 1 141 ? 31.007 55.112 3.334 1.00 41.45 222 LEU A N 1
ATOM 991 C CA . LEU A 1 141 ? 31.039 55.595 1.953 1.00 42.01 222 LEU A CA 1
ATOM 992 C C . LEU A 1 141 ? 31.990 56.765 1.636 1.00 42.74 222 LEU A C 1
ATOM 993 O O . LEU A 1 141 ? 32.627 56.756 0.569 1.00 42.77 222 LEU A O 1
ATOM 998 N N . LEU A 1 142 ? 32.069 57.772 2.539 1.00 44.07 223 LEU A N 1
ATOM 999 C CA . LEU A 1 142 ? 32.802 59.048 2.259 1.00 45.93 223 LEU A CA 1
ATOM 1000 C C . LEU A 1 142 ? 34.302 58.851 2.058 1.00 47.74 223 LEU A C 1
ATOM 1001 O O . LEU A 1 142 ? 34.902 59.449 1.164 1.00 47.58 223 LEU A O 1
ATOM 1006 N N . MET A 1 143 ? 34.898 58.015 2.911 1.00 50.43 224 MET A N 1
ATOM 1007 C CA . MET A 1 143 ? 36.270 57.576 2.727 1.00 52.96 224 MET A CA 1
ATOM 1008 C C . MET A 1 143 ? 36.433 56.830 1.401 1.00 53.11 224 MET A C 1
ATOM 1009 O O . MET A 1 143 ? 37.361 57.105 0.638 1.00 53.91 224 MET A O 1
ATOM 1014 N N . GLU A 1 144 ? 35.500 55.920 1.128 1.00 53.01 225 GLU A N 1
ATOM 1015 C CA . GLU A 1 144 ? 35.492 55.142 -0.102 1.00 53.84 225 GLU A CA 1
ATOM 1016 C C . GLU A 1 144 ? 35.474 56.013 -1.380 1.00 53.23 225 GLU A C 1
ATOM 1017 O O . GLU A 1 144 ? 36.156 55.706 -2.365 1.00 52.95 225 GLU A O 1
ATOM 1023 N N . LYS A 1 145 ? 34.683 57.092 -1.335 1.00 51.11 226 LYS A N 1
ATOM 1024 C CA . LYS A 1 145 ? 34.415 57.931 -2.486 1.00 49.95 226 LYS A CA 1
ATOM 1025 C C . LYS A 1 145 ? 35.686 58.677 -2.893 1.00 50.71 226 LYS A C 1
ATOM 1026 O O . LYS A 1 145 ? 35.876 58.990 -4.070 1.00 51.57 226 LYS A O 1
ATOM 1032 N N . LEU A 1 146 ? 36.532 58.942 -1.899 1.00 50.41 227 LEU A N 1
ATOM 1033 C CA . LEU A 1 146 ? 37.779 59.674 -2.025 1.00 51.06 227 LEU A CA 1
ATOM 1034 C C . LEU A 1 146 ? 38.952 58.788 -2.520 1.00 50.56 227 LEU A C 1
ATOM 1035 O O . LEU A 1 146 ? 39.698 59.016 -3.493 1.00 50.57 227 LEU A O 1
#